Protein AF-A0A2N2YVK5-F1 (afdb_monomer_lite)

Sequence (95 aa):
MANLQTSYLGLNLKNPIVVSSSGLTSNLESIKKLEANGAAAVVLKSLFEEQILHEAGSMTVHSDYPEAEDYLKAYVTSNNVEKYLELITKAKESV

Structure (mmCIF, N/CA/C/O backbone):
data_AF-A0A2N2YVK5-F1
#
_entry.id   AF-A0A2N2YVK5-F1
#
loop_
_atom_site.group_PDB
_atom_site.id
_atom_site.type_symbol
_atom_site.label_atom_id
_atom_site.label_alt_id
_atom_site.label_comp_id
_atom_site.label_asym_id
_atom_site.label_entity_id
_atom_site.label_seq_id
_atom_site.pdbx_PDB_ins_code
_atom_site.Cartn_x
_atom_site.Cartn_y
_atom_site.Cartn_z
_atom_site.occupancy
_atom_site.B_iso_or_equiv
_atom_site.auth_seq_id
_atom_site.auth_comp_id
_atom_site.auth_asym_id
_atom_site.auth_atom_id
_atom_site.pdbx_PDB_model_num
ATOM 1 N N . MET A 1 1 ? -15.816 3.582 29.951 1.00 72.19 1 MET A N 1
ATOM 2 C CA . MET A 1 1 ? -15.072 3.902 28.710 1.00 72.19 1 MET A CA 1
ATOM 3 C C . MET A 1 1 ? -16.050 3.934 27.549 1.00 72.19 1 MET A C 1
ATOM 5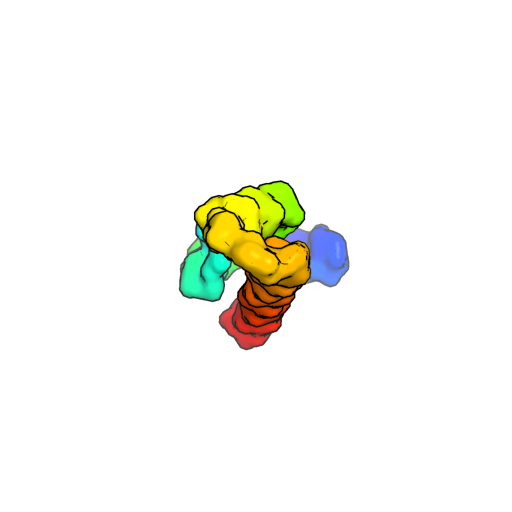 O O . MET A 1 1 ? -17.026 3.197 27.600 1.00 72.19 1 MET A O 1
ATOM 9 N N . ALA A 1 2 ? -15.822 4.792 26.555 1.00 89.12 2 ALA A N 1
ATOM 10 C CA . ALA A 1 2 ? -16.675 4.877 25.370 1.00 89.12 2 ALA A CA 1
ATOM 11 C C . ALA A 1 2 ? -16.396 3.711 24.406 1.00 89.12 2 ALA A C 1
ATOM 13 O O . ALA A 1 2 ? -15.243 3.312 24.245 1.00 89.12 2 ALA A O 1
ATOM 14 N N . ASN A 1 3 ? -17.441 3.178 23.768 1.00 94.69 3 ASN A N 1
ATOM 15 C CA . ASN A 1 3 ? -17.291 2.244 22.654 1.00 94.69 3 ASN A CA 1
ATOM 16 C C . ASN A 1 3 ? -16.838 3.027 21.412 1.00 94.69 3 ASN A C 1
ATOM 18 O O . ASN A 1 3 ? -17.512 3.975 21.017 1.00 94.69 3 ASN A O 1
ATOM 22 N N . LEU A 1 4 ? -15.704 2.641 20.824 1.00 96.50 4 LEU A N 1
ATOM 23 C CA . LEU A 1 4 ? -15.151 3.278 19.625 1.00 96.50 4 LEU A CA 1
ATOM 24 C C . LEU A 1 4 ? -15.451 2.500 18.336 1.00 96.50 4 LEU A C 1
ATOM 26 O O . LEU A 1 4 ? -15.061 2.950 17.263 1.00 96.50 4 LEU A O 1
ATOM 30 N N . GLN A 1 5 ? -16.124 1.352 18.417 1.00 97.19 5 GLN A N 1
ATOM 31 C CA . GLN A 1 5 ? -16.456 0.540 17.251 1.00 97.19 5 GLN A CA 1
ATOM 32 C C . GLN A 1 5 ? -17.239 1.361 16.216 1.00 97.19 5 GLN A C 1
ATOM 34 O O . GLN A 1 5 ? -18.166 2.092 16.562 1.00 97.19 5 GLN A O 1
ATOM 39 N N . THR A 1 6 ? -16.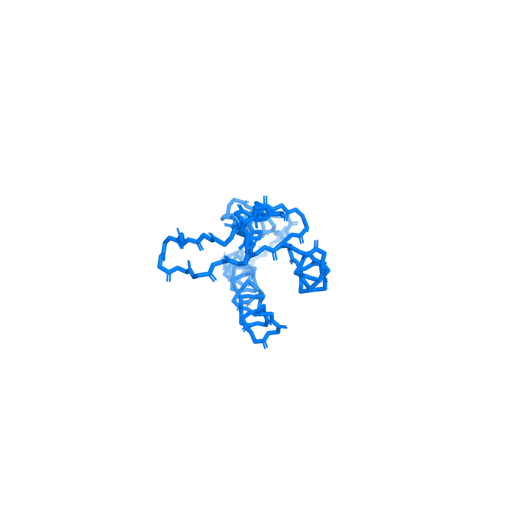868 1.236 14.943 1.00 96.88 6 THR A N 1
ATOM 40 C CA . THR A 1 6 ? -17.488 1.992 13.847 1.00 96.88 6 THR A CA 1
ATOM 41 C C . THR A 1 6 ? -17.706 1.114 12.620 1.00 96.88 6 THR A C 1
ATOM 43 O O . THR A 1 6 ? -17.049 0.084 12.459 1.00 96.88 6 THR A O 1
ATOM 46 N N . SER A 1 7 ? -18.625 1.526 11.749 1.00 97.50 7 SER A N 1
ATOM 47 C CA . SER A 1 7 ? -18.805 0.935 10.427 1.00 97.50 7 SER A CA 1
ATOM 48 C C . SER A 1 7 ? -18.368 1.938 9.366 1.00 97.50 7 SER A C 1
ATOM 50 O O . SER A 1 7 ? -18.802 3.090 9.383 1.00 97.50 7 SER A O 1
ATOM 52 N N . TYR A 1 8 ? -17.498 1.517 8.451 1.00 95.94 8 TYR A N 1
ATOM 53 C CA . TYR A 1 8 ? -16.980 2.370 7.385 1.00 95.94 8 TYR A CA 1
ATOM 54 C C . TYR A 1 8 ? -16.864 1.580 6.085 1.00 95.94 8 TYR A 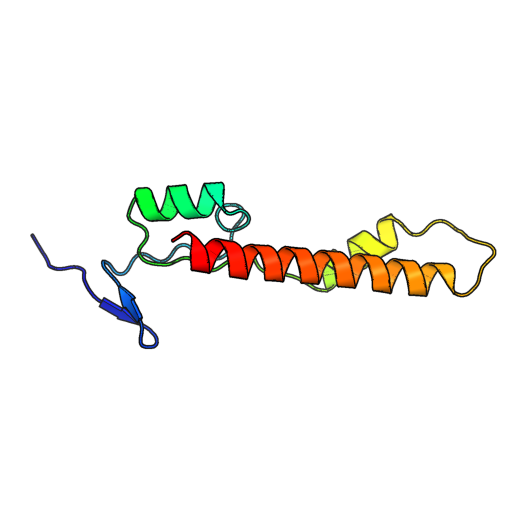C 1
ATOM 56 O O . TYR A 1 8 ? -16.212 0.542 6.053 1.00 95.94 8 TYR A O 1
ATOM 64 N N . LEU A 1 9 ? -17.511 2.058 5.016 1.00 94.88 9 LEU A N 1
ATOM 65 C CA . LEU A 1 9 ? -17.527 1.404 3.696 1.00 94.88 9 LEU A CA 1
ATOM 66 C C . LEU A 1 9 ? -17.902 -0.095 3.745 1.00 94.88 9 LEU A C 1
ATOM 68 O O . LEU A 1 9 ? -17.358 -0.907 3.003 1.00 94.88 9 LEU A O 1
ATOM 72 N N . GLY A 1 10 ? -18.819 -0.472 4.642 1.00 95.75 10 GLY A N 1
ATOM 73 C CA . GLY A 1 10 ? -19.239 -1.866 4.834 1.00 95.75 10 GLY A CA 1
ATOM 74 C C . GLY A 1 10 ? -18.296 -2.715 5.699 1.00 95.75 10 GLY A C 1
ATOM 75 O O . GLY A 1 10 ? -18.578 -3.890 5.918 1.00 95.75 10 GLY A O 1
ATOM 76 N N . LEU A 1 11 ? -17.210 -2.141 6.223 1.00 95.19 11 LEU A N 1
ATOM 77 C CA . LEU A 1 11 ? -16.298 -2.791 7.165 1.00 95.19 11 LEU A CA 1
ATOM 78 C C . LEU A 1 11 ? -16.708 -2.488 8.607 1.00 95.19 11 LEU A C 1
ATOM 80 O O . LEU A 1 11 ? -17.013 -1.343 8.938 1.00 95.19 11 LEU A O 1
ATOM 84 N N . ASN A 1 12 ? -16.653 -3.496 9.477 1.00 97.19 12 ASN A N 1
ATOM 85 C CA . ASN A 1 12 ? -16.812 -3.324 10.920 1.00 97.19 12 ASN A CA 1
ATOM 86 C C . ASN A 1 12 ? -15.432 -3.176 11.565 1.00 97.19 12 ASN A C 1
ATOM 88 O O . ASN A 1 12 ? -14.642 -4.117 11.567 1.00 97.19 12 ASN A O 1
ATOM 92 N N . LEU A 1 13 ? -15.146 -1.998 12.115 1.00 97.25 13 LEU A N 1
ATOM 93 C CA . LEU A 1 13 ? -13.835 -1.623 12.638 1.00 97.25 13 LEU A CA 1
ATOM 94 C C . LEU A 1 13 ? -13.859 -1.540 14.166 1.00 97.25 13 LEU A C 1
ATOM 96 O O . LEU A 1 13 ? -14.784 -0.973 14.748 1.00 97.25 13 LEU A O 1
ATOM 100 N N . LYS A 1 14 ? -12.807 -2.049 14.824 1.00 96.12 14 LYS A N 1
ATOM 101 C CA . LYS A 1 14 ? -12.666 -2.024 16.297 1.00 96.12 14 LYS A CA 1
ATOM 102 C C . LYS A 1 14 ? -12.591 -0.604 16.882 1.00 96.12 14 LYS A C 1
ATOM 104 O O . LYS A 1 14 ? -12.890 -0.408 18.056 1.00 96.12 14 LYS A O 1
ATOM 109 N N . ASN A 1 15 ? -12.177 0.371 16.075 1.00 97.44 15 ASN A N 1
ATOM 110 C CA . ASN A 1 15 ? -12.113 1.798 16.395 1.00 97.44 15 ASN A CA 1
ATOM 111 C C . ASN A 1 15 ? -12.069 2.625 15.081 1.00 97.44 15 ASN A C 1
ATOM 113 O O . ASN A 1 15 ? -11.926 2.026 14.014 1.00 97.44 15 ASN A O 1
ATOM 117 N N . PRO A 1 16 ? -12.181 3.970 15.099 1.00 97.00 16 PRO A N 1
ATOM 118 C CA . PRO A 1 16 ? -12.194 4.775 13.873 1.00 97.00 16 PRO A CA 1
ATOM 119 C C . PRO A 1 16 ? -10.794 5.121 13.333 1.00 97.00 16 PRO A C 1
ATOM 121 O O . PRO A 1 16 ? -10.675 5.981 12.463 1.00 97.00 16 PRO A O 1
ATOM 124 N N . ILE A 1 17 ? -9.720 4.513 13.851 1.00 97.50 17 ILE A N 1
ATOM 125 C CA . ILE A 1 17 ? -8.346 4.851 13.467 1.00 97.50 17 ILE A CA 1
ATOM 126 C C . ILE A 1 17 ? -7.953 4.064 12.218 1.00 97.50 17 ILE A C 1
ATOM 128 O O . ILE A 1 17 ? -7.799 2.840 12.251 1.00 97.50 17 ILE A O 1
ATOM 132 N N . VAL A 1 18 ? -7.729 4.797 11.129 1.00 97.81 18 VAL A N 1
ATOM 133 C CA . VAL A 1 18 ? -7.233 4.272 9.856 1.00 97.81 18 VAL A CA 1
ATOM 134 C C . VAL A 1 18 ? -5.884 4.910 9.545 1.00 97.81 18 VAL A C 1
ATOM 136 O O . VAL A 1 18 ? -5.758 6.135 9.547 1.00 97.81 18 VAL A O 1
ATOM 139 N N . VAL A 1 19 ? -4.867 4.095 9.266 1.00 98.12 19 VAL A N 1
ATOM 140 C CA . VAL A 1 19 ? -3.539 4.598 8.885 1.00 98.12 19 VAL A CA 1
ATOM 141 C C . VAL A 1 19 ? -3.531 4.906 7.393 1.00 98.12 19 VAL A C 1
ATOM 143 O O . VAL A 1 19 ? -3.782 4.025 6.574 1.00 98.12 19 VAL A O 1
ATOM 146 N N . SER A 1 20 ? -3.248 6.157 7.035 1.00 97.94 20 SER A N 1
ATOM 147 C CA . SER A 1 20 ? -3.217 6.598 5.637 1.00 97.94 20 SER A CA 1
ATOM 148 C C . SER A 1 20 ? -2.014 6.038 4.859 1.00 97.94 20 SER A C 1
ATOM 150 O O . SER A 1 20 ? -1.015 5.609 5.447 1.00 97.94 20 SER A O 1
ATOM 152 N N . SER A 1 21 ? -2.103 6.097 3.525 1.00 97.75 21 SER A N 1
ATOM 153 C CA . SER A 1 21 ? -1.032 5.725 2.592 1.00 97.75 21 SER A CA 1
ATOM 154 C C . SER A 1 21 ? 0.247 6.481 2.939 1.00 97.75 21 SER A C 1
ATOM 156 O O . SER A 1 21 ? 0.293 7.711 2.914 1.00 97.75 21 SER A O 1
ATOM 158 N N . SER A 1 22 ? 1.289 5.742 3.316 1.00 96.88 22 SER A N 1
ATOM 159 C CA . SER A 1 22 ? 2.571 6.304 3.742 1.00 96.88 22 SER A CA 1
ATOM 160 C C . SER A 1 22 ? 3.682 5.258 3.628 1.00 96.88 22 SER A C 1
ATOM 162 O O . SER A 1 22 ? 3.441 4.106 3.267 1.00 96.88 22 SER A O 1
ATOM 164 N N . GLY A 1 23 ? 4.917 5.631 3.974 1.00 96.12 23 GLY A N 1
ATOM 165 C CA . GLY A 1 23 ? 6.018 4.666 4.077 1.00 96.12 23 GLY A CA 1
ATOM 166 C C . GLY A 1 23 ? 5.733 3.525 5.065 1.00 96.12 23 GLY A C 1
ATOM 167 O O . GLY A 1 23 ? 6.210 2.412 4.862 1.00 96.12 23 GLY A O 1
ATOM 168 N N . LEU A 1 24 ? 4.895 3.760 6.081 1.00 96.56 24 LEU A N 1
ATOM 169 C CA . LEU A 1 24 ? 4.524 2.760 7.087 1.00 96.56 24 LEU A CA 1
ATOM 170 C C . LEU A 1 24 ? 3.585 1.675 6.542 1.00 96.56 24 LEU A C 1
ATOM 172 O O . LEU A 1 24 ? 3.463 0.615 7.147 1.00 96.56 24 LEU A O 1
ATOM 176 N N . THR A 1 25 ? 2.933 1.913 5.402 1.00 97.75 25 THR A N 1
ATOM 177 C CA . THR A 1 25 ? 1.997 0.966 4.774 1.00 97.75 25 THR A CA 1
ATOM 178 C C . THR A 1 25 ? 2.581 0.330 3.506 1.00 97.75 25 THR A C 1
ATOM 180 O O . THR A 1 25 ? 1.846 -0.169 2.655 1.00 97.75 25 THR A O 1
ATOM 183 N N . SER A 1 26 ? 3.914 0.360 3.369 1.00 96.81 26 SER A N 1
ATOM 184 C CA . SER A 1 26 ? 4.652 -0.114 2.186 1.00 96.81 26 SER A CA 1
ATOM 185 C C . SER A 1 26 ? 5.105 -1.574 2.250 1.00 96.81 26 SER A C 1
ATOM 187 O O . SER A 1 26 ? 5.492 -2.136 1.231 1.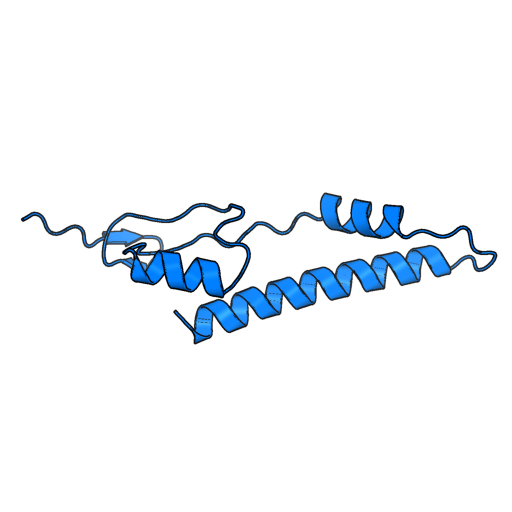00 96.81 26 SER A O 1
ATOM 189 N N . ASN A 1 27 ? 5.088 -2.195 3.431 1.00 97.19 27 ASN A N 1
ATOM 190 C CA . ASN A 1 27 ? 5.533 -3.573 3.625 1.00 97.19 27 ASN A CA 1
ATOM 191 C C . ASN A 1 27 ? 4.735 -4.270 4.730 1.00 97.19 27 ASN A C 1
ATOM 193 O O . ASN A 1 27 ? 4.198 -3.635 5.641 1.00 97.19 27 ASN A O 1
ATOM 197 N N . LEU A 1 28 ? 4.703 -5.599 4.654 1.00 97.62 28 LEU A N 1
ATOM 198 C CA . LEU A 1 28 ? 3.898 -6.448 5.527 1.00 97.62 28 LEU A CA 1
ATOM 199 C C . LEU A 1 28 ? 4.266 -6.324 7.011 1.00 97.62 28 LEU A C 1
ATOM 201 O O . LEU A 1 28 ? 3.384 -6.305 7.865 1.00 97.62 28 LEU A O 1
ATOM 205 N N . GLU A 1 29 ? 5.557 -6.246 7.330 1.00 97.69 29 GLU A N 1
ATOM 206 C CA . GLU A 1 29 ? 6.022 -6.178 8.719 1.00 97.69 29 GLU A CA 1
ATOM 207 C C . GLU A 1 29 ? 5.524 -4.904 9.412 1.00 97.69 29 GLU A C 1
ATOM 209 O O . GLU A 1 29 ? 5.046 -4.945 10.547 1.00 97.69 29 GLU A O 1
ATOM 214 N N . SER A 1 30 ? 5.576 -3.775 8.704 1.00 97.44 30 SER A N 1
ATOM 215 C CA . SER A 1 30 ? 5.073 -2.499 9.210 1.00 97.44 30 SER A CA 1
ATOM 216 C C . SER A 1 30 ? 3.553 -2.527 9.382 1.00 97.44 30 SER A C 1
ATOM 218 O O . SER A 1 30 ? 3.052 -2.082 10.412 1.00 97.44 30 SER A O 1
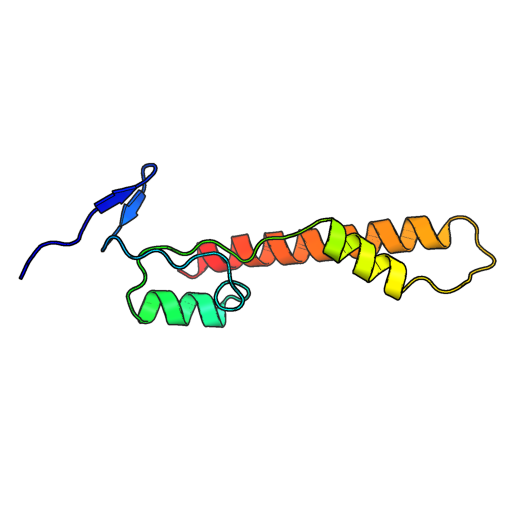ATOM 220 N N . ILE A 1 31 ? 2.818 -3.131 8.441 1.00 98.19 31 ILE A N 1
ATOM 221 C CA . ILE A 1 31 ? 1.357 -3.290 8.535 1.00 98.19 31 ILE A CA 1
ATOM 222 C C . ILE A 1 31 ? 0.968 -4.114 9.772 1.00 98.19 31 ILE A C 1
ATOM 224 O O . ILE A 1 31 ? 0.115 -3.681 10.545 1.00 98.19 31 ILE A O 1
ATOM 228 N N . LYS A 1 32 ? 1.646 -5.242 10.020 1.00 97.88 32 LYS A N 1
ATOM 229 C CA . LYS A 1 32 ? 1.437 -6.064 11.226 1.00 97.88 32 LYS A CA 1
ATOM 230 C C . LYS A 1 32 ? 1.684 -5.275 12.509 1.00 97.88 32 LYS A C 1
ATOM 232 O O . LYS A 1 32 ? 0.918 -5.372 13.461 1.00 97.88 32 LYS A O 1
ATOM 237 N N . LYS A 1 33 ? 2.735 -4.451 12.535 1.00 98.00 33 LYS A N 1
ATOM 238 C CA . LYS A 1 33 ? 3.019 -3.572 13.678 1.00 98.00 33 LYS A CA 1
ATOM 239 C C . LYS A 1 33 ? 1.898 -2.555 13.902 1.00 98.00 33 LYS A C 1
ATOM 241 O O . LYS A 1 33 ? 1.530 -2.330 15.050 1.00 98.00 33 LYS A O 1
ATOM 246 N N . LEU A 1 34 ? 1.345 -1.954 12.848 1.00 97.88 34 LEU A N 1
ATOM 247 C CA . LEU A 1 34 ? 0.231 -1.003 12.967 1.00 97.88 34 LEU A CA 1
ATOM 248 C C . LEU A 1 34 ? -1.028 -1.670 13.539 1.00 97.88 34 LEU A C 1
ATOM 250 O O . LEU A 1 34 ? -1.652 -1.124 14.450 1.00 97.88 34 LEU A O 1
ATOM 254 N N . GLU A 1 35 ? -1.371 -2.859 13.044 1.00 97.19 35 GLU A N 1
ATOM 255 C CA . GLU A 1 35 ? -2.514 -3.655 13.508 1.00 97.19 35 GLU A CA 1
ATOM 256 C C . GLU A 1 35 ? -2.377 -4.031 14.996 1.00 97.19 35 GLU A C 1
ATOM 258 O O . GLU A 1 35 ? -3.287 -3.741 15.789 1.00 97.19 35 GLU A O 1
ATOM 263 N N . ALA A 1 36 ? -1.192 -4.519 15.390 1.00 97.44 36 ALA A N 1
ATOM 264 C CA . ALA A 1 36 ? -0.836 -4.846 16.771 1.00 97.44 36 ALA A CA 1
ATOM 265 C C . ALA A 1 36 ? -0.858 -3.627 17.712 1.00 97.44 36 ALA A C 1
ATOM 267 O O . ALA A 1 36 ? -1.163 -3.761 18.896 1.00 97.44 36 ALA A O 1
ATOM 268 N N . ASN A 1 37 ? -0.583 -2.424 17.195 1.00 97.56 37 ASN A N 1
ATOM 269 C CA . ASN A 1 37 ? -0.678 -1.164 17.944 1.00 97.56 37 ASN A CA 1
ATOM 270 C C . ASN A 1 37 ? -2.085 -0.541 17.908 1.00 97.56 37 ASN A C 1
ATOM 272 O O . ASN A 1 37 ? -2.284 0.586 18.360 1.00 97.56 37 ASN A O 1
ATOM 276 N N . GLY A 1 38 ? -3.082 -1.271 17.406 1.00 96.38 38 GLY A N 1
ATOM 277 C CA . GLY A 1 38 ? -4.484 -0.895 17.536 1.00 96.38 38 GLY A CA 1
ATOM 278 C C . GLY A 1 38 ? -5.073 -0.146 16.345 1.00 96.38 38 GLY A C 1
ATOM 279 O O . GLY A 1 38 ? -6.240 0.236 16.436 1.00 96.38 38 GLY A O 1
ATOM 280 N N . ALA A 1 39 ? -4.355 0.015 15.228 1.00 97.44 39 ALA A N 1
ATOM 281 C CA . ALA A 1 39 ? -4.979 0.476 13.987 1.00 97.44 39 ALA A CA 1
ATOM 282 C C . ALA A 1 39 ? -6.124 -0.473 13.599 1.00 97.44 39 ALA A C 1
ATOM 284 O O . ALA A 1 39 ? -5.986 -1.695 13.706 1.00 97.44 39 ALA A O 1
ATOM 285 N N . ALA A 1 40 ? -7.267 0.077 13.193 1.00 97.44 40 ALA A N 1
ATOM 286 C CA . ALA A 1 40 ? -8.412 -0.728 12.776 1.00 97.44 40 ALA A CA 1
ATOM 287 C C . ALA A 1 40 ? -8.415 -1.016 11.270 1.00 97.44 40 ALA A C 1
ATOM 289 O O . ALA A 1 40 ? -8.980 -2.020 10.850 1.00 97.44 40 ALA A O 1
ATOM 290 N N . ALA A 1 41 ? -7.780 -0.158 10.472 1.00 97.31 41 ALA A N 1
ATOM 291 C CA . ALA A 1 41 ? -7.539 -0.386 9.053 1.00 97.31 41 ALA A CA 1
ATOM 292 C C . ALA A 1 41 ? -6.292 0.376 8.582 1.00 97.31 41 ALA A C 1
ATOM 294 O O . ALA A 1 41 ? -5.801 1.288 9.256 1.00 97.31 41 ALA A O 1
ATOM 295 N N . VAL A 1 42 ? -5.801 0.024 7.395 1.00 97.56 42 VAL A N 1
ATOM 296 C CA . VAL A 1 42 ? -4.702 0.720 6.718 1.00 97.56 42 VAL A CA 1
ATOM 297 C C . VAL A 1 42 ? -5.058 0.979 5.258 1.00 97.56 42 VAL A C 1
ATOM 299 O O . VAL A 1 42 ? -5.775 0.200 4.634 1.00 97.56 42 VAL A O 1
ATOM 302 N N . VAL A 1 43 ? -4.514 2.054 4.700 1.00 97.75 43 VAL A N 1
ATOM 303 C CA . VAL A 1 43 ? -4.482 2.305 3.259 1.00 97.75 43 VAL A CA 1
ATOM 304 C C . VAL A 1 43 ? -3.074 1.976 2.776 1.00 97.75 43 VAL A C 1
ATOM 306 O O . VAL A 1 43 ? -2.099 2.572 3.242 1.00 97.75 43 VAL A O 1
ATOM 309 N N . LEU A 1 44 ? -2.950 1.004 1.872 1.00 98.00 44 LEU A N 1
ATOM 310 C CA . LEU A 1 44 ? -1.650 0.572 1.352 1.00 98.00 44 LEU A CA 1
ATOM 311 C C . LEU A 1 44 ? -0.929 1.713 0.630 1.00 98.00 44 LEU A C 1
ATOM 313 O O . LEU A 1 44 ? -1.566 2.605 0.064 1.00 98.00 44 LEU A O 1
ATOM 317 N N . LYS A 1 45 ? 0.408 1.667 0.642 1.00 97.56 45 LYS A N 1
ATOM 318 C CA . LYS A 1 45 ? 1.239 2.646 -0.063 1.00 97.56 45 LYS A CA 1
ATOM 319 C C . LYS A 1 45 ? 0.820 2.716 -1.531 1.00 97.56 45 LYS A C 1
ATOM 321 O O . LYS A 1 45 ? 0.755 1.703 -2.213 1.00 97.56 45 LYS A O 1
ATOM 326 N N . SER A 1 46 ? 0.563 3.924 -2.014 1.00 97.44 46 SER A N 1
ATOM 327 C CA . SER A 1 46 ? 0.136 4.153 -3.395 1.00 97.44 46 SER A CA 1
ATOM 328 C C . SER A 1 46 ? 1.211 3.722 -4.398 1.00 97.44 46 SER A C 1
ATOM 330 O O . SER A 1 46 ? 2.393 4.034 -4.191 1.00 97.44 46 SER A O 1
ATOM 332 N N . LEU A 1 47 ? 0.769 3.065 -5.472 1.00 96.50 47 LEU A N 1
ATOM 333 C CA . LEU A 1 47 ? 1.536 2.779 -6.683 1.00 96.50 47 LEU A CA 1
ATOM 334 C C . LEU A 1 47 ? 1.278 3.904 -7.696 1.00 96.50 47 LEU A C 1
ATOM 336 O O . LEU A 1 47 ? 0.121 4.202 -7.985 1.00 96.50 47 LEU A O 1
ATOM 340 N N . PHE A 1 48 ? 2.338 4.536 -8.198 1.00 96.81 48 PHE A N 1
ATOM 341 C CA . PHE A 1 48 ? 2.253 5.672 -9.119 1.00 96.81 48 PHE A CA 1
ATOM 342 C C . PHE A 1 48 ? 2.970 5.340 -10.427 1.00 96.81 48 PHE A C 1
ATOM 344 O O . PHE A 1 48 ? 4.122 4.904 -10.406 1.00 96.81 48 PHE A O 1
ATOM 351 N N . GLU A 1 49 ? 2.301 5.560 -11.557 1.00 96.12 49 GLU A N 1
ATOM 352 C CA . GLU A 1 49 ? 2.849 5.273 -12.886 1.00 96.12 49 GLU A CA 1
ATOM 353 C C . GLU A 1 49 ? 4.110 6.100 -13.154 1.00 96.12 49 GLU A C 1
ATOM 355 O O . GLU A 1 49 ? 5.104 5.586 -13.655 1.00 96.12 49 GLU A O 1
ATOM 360 N N . GLU A 1 50 ? 4.129 7.357 -12.724 1.00 96.75 50 GLU A N 1
ATOM 361 C CA . GLU A 1 50 ? 5.253 8.271 -12.901 1.00 96.75 50 GLU A CA 1
ATOM 362 C C . GLU A 1 50 ? 6.518 7.758 -12.206 1.00 96.75 50 GLU A C 1
ATOM 364 O O . GLU A 1 50 ? 7.621 7.944 -12.718 1.00 96.75 50 GLU A O 1
ATOM 369 N N . GLN A 1 51 ? 6.371 7.071 -11.067 1.00 95.31 51 GLN A N 1
ATOM 37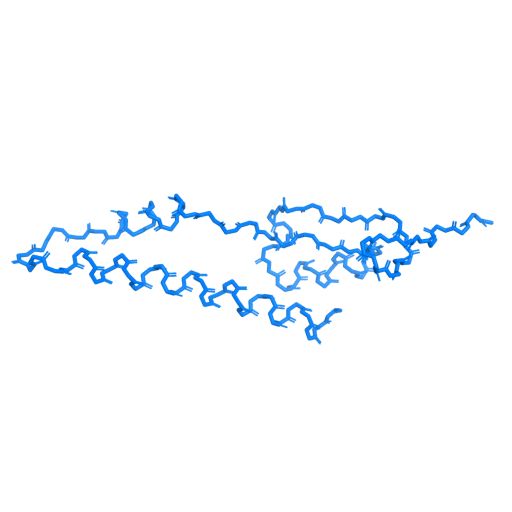0 C CA . GLN A 1 51 ? 7.500 6.450 -10.374 1.00 95.31 51 GLN A CA 1
ATOM 371 C C . GLN A 1 51 ? 8.040 5.250 -11.154 1.00 95.31 51 GLN A C 1
ATOM 373 O O . GLN A 1 51 ? 9.253 5.118 -11.285 1.00 95.31 51 GLN A O 1
ATOM 378 N N . ILE A 1 52 ? 7.155 4.421 -11.713 1.00 95.69 52 ILE A N 1
ATOM 379 C CA . ILE A 1 52 ? 7.525 3.264 -12.541 1.00 95.69 52 ILE A CA 1
ATOM 380 C C . ILE A 1 52 ? 8.236 3.726 -13.819 1.00 95.69 52 ILE A C 1
ATOM 382 O O . ILE A 1 52 ? 9.274 3.183 -14.191 1.00 95.69 52 ILE A O 1
ATOM 386 N N . LEU A 1 53 ? 7.700 4.750 -14.487 1.00 93.44 53 LEU A N 1
ATOM 387 C CA . LEU A 1 53 ? 8.293 5.320 -15.697 1.00 93.44 53 LEU A CA 1
ATOM 388 C C . LEU A 1 53 ? 9.651 5.961 -15.412 1.00 93.44 53 LEU A C 1
ATOM 390 O O . LEU A 1 53 ? 10.582 5.798 -16.199 1.00 93.44 53 LEU A O 1
ATOM 394 N N . HIS A 1 54 ? 9.774 6.663 -14.285 1.00 94.75 54 HIS A N 1
ATOM 395 C CA . HIS A 1 54 ? 11.045 7.226 -13.848 1.00 94.75 54 HIS A CA 1
ATOM 396 C C . HIS A 1 54 ? 12.076 6.131 -13.549 1.00 94.75 54 HIS A C 1
ATOM 398 O O . HIS A 1 54 ? 13.222 6.239 -13.978 1.00 94.75 54 HIS A O 1
ATOM 404 N N . GLU A 1 55 ? 11.666 5.057 -12.872 1.00 93.69 55 GLU A N 1
ATOM 405 C CA . GLU A 1 55 ? 12.509 3.893 -12.602 1.00 93.69 55 GLU A CA 1
ATOM 406 C C . GLU A 1 55 ? 12.993 3.245 -13.913 1.00 93.69 55 GLU A C 1
ATOM 408 O O . GLU A 1 55 ? 14.196 3.044 -14.089 1.00 93.69 55 GLU A O 1
ATOM 413 N N . ALA A 1 56 ? 12.092 3.003 -14.871 1.00 91.88 56 ALA A N 1
ATOM 414 C CA . ALA A 1 56 ? 12.446 2.459 -16.181 1.00 91.88 56 ALA A CA 1
ATOM 415 C C . ALA A 1 56 ? 13.429 3.368 -16.934 1.00 91.88 56 ALA A C 1
ATOM 417 O O . ALA A 1 56 ? 14.464 2.895 -17.395 1.00 91.88 56 ALA A O 1
ATOM 418 N N . GLY A 1 57 ? 13.156 4.677 -16.984 1.00 90.12 57 GLY A N 1
ATOM 419 C CA . GLY A 1 57 ? 14.031 5.656 -17.632 1.00 90.12 57 GLY A CA 1
ATOM 420 C C . GLY A 1 57 ? 15.405 5.783 -16.967 1.00 90.12 57 GLY A C 1
ATOM 421 O O . GLY A 1 57 ? 16.396 6.025 -17.649 1.00 90.12 57 GLY A O 1
ATOM 422 N N . SER A 1 58 ? 15.492 5.575 -15.649 1.00 89.75 58 SER A N 1
ATOM 423 C CA . SER A 1 58 ? 16.768 5.557 -14.918 1.00 89.75 58 SER A CA 1
ATOM 424 C C . SER A 1 58 ? 17.629 4.329 -15.231 1.00 89.75 58 SER A C 1
ATOM 426 O O . SER A 1 58 ? 18.848 4.374 -15.070 1.00 89.75 58 SER A O 1
ATOM 428 N N . MET A 1 59 ? 16.997 3.243 -15.688 1.00 85.69 59 MET A N 1
ATOM 429 C CA . MET A 1 59 ? 17.654 2.004 -16.104 1.00 85.69 59 MET A CA 1
ATOM 430 C C . MET A 1 59 ? 17.910 1.938 -17.610 1.00 85.69 59 MET A C 1
ATOM 432 O O . MET A 1 59 ? 18.573 1.002 -18.059 1.00 85.69 59 MET A O 1
ATOM 436 N N . THR A 1 60 ? 17.398 2.891 -18.394 1.00 79.56 60 THR A N 1
ATOM 437 C CA . THR A 1 60 ? 17.624 2.928 -19.838 1.00 79.56 60 THR A CA 1
ATOM 438 C C . THR A 1 60 ? 19.117 3.039 -20.121 1.00 79.56 60 THR A C 1
ATOM 440 O O . THR A 1 60 ? 19.766 4.039 -19.815 1.00 79.56 60 THR A O 1
ATOM 443 N N . VAL A 1 61 ? 19.660 1.995 -20.738 1.00 75.44 61 VAL A N 1
ATOM 444 C CA . VAL A 1 61 ? 21.016 1.984 -21.279 1.00 75.44 61 VAL A CA 1
ATOM 445 C C . VAL A 1 61 ? 20.900 2.225 -22.774 1.00 75.44 61 VAL A C 1
ATOM 447 O O . VAL A 1 61 ? 20.095 1.571 -23.434 1.00 75.44 61 VAL A O 1
ATOM 450 N N . HIS A 1 62 ? 21.701 3.147 -23.311 1.00 73.31 62 HIS A N 1
ATOM 451 C CA . HIS A 1 62 ? 21.750 3.368 -24.753 1.00 73.31 62 HIS A CA 1
ATOM 452 C C . HIS A 1 62 ? 22.136 2.052 -25.438 1.00 73.31 62 HIS A C 1
ATOM 454 O O . HIS A 1 62 ? 23.195 1.486 -25.159 1.00 73.31 62 HIS A O 1
ATOM 460 N N . SER A 1 63 ? 21.230 1.540 -26.263 1.00 76.38 63 SER A N 1
ATOM 461 C CA . SER A 1 63 ? 21.328 0.228 -26.885 1.00 76.38 63 SER A CA 1
ATOM 462 C C . SER A 1 63 ? 21.153 0.375 -28.388 1.00 76.38 63 SER A C 1
ATOM 464 O O . SER A 1 63 ? 20.295 1.132 -28.833 1.00 76.38 63 SER A O 1
ATOM 466 N N . ASP A 1 64 ? 21.923 -0.384 -29.166 1.00 82.25 64 ASP A N 1
ATOM 467 C CA . ASP A 1 64 ? 21.771 -0.442 -30.627 1.00 82.25 64 ASP A CA 1
ATOM 468 C C . ASP A 1 64 ? 20.510 -1.226 -31.056 1.00 82.25 64 ASP A C 1
ATOM 470 O O . ASP A 1 64 ? 20.229 -1.355 -32.247 1.00 82.25 64 ASP A O 1
ATOM 474 N N . TYR A 1 65 ? 19.754 -1.765 -30.091 1.00 84.06 65 TYR A N 1
ATOM 475 C CA . TYR A 1 65 ? 18.512 -2.502 -30.306 1.00 84.06 65 TYR A CA 1
ATOM 476 C C . TYR A 1 65 ? 17.295 -1.574 -30.143 1.00 84.06 65 TYR A C 1
ATOM 478 O O . TYR A 1 65 ? 17.028 -1.137 -29.018 1.00 84.06 65 TYR A O 1
ATOM 486 N N . PRO A 1 66 ? 16.528 -1.305 -31.217 1.00 79.75 66 PRO A N 1
ATOM 487 C CA . PRO A 1 66 ? 15.400 -0.370 -31.195 1.00 79.75 66 PRO A CA 1
ATOM 488 C C . PRO A 1 66 ? 14.325 -0.693 -30.145 1.00 79.75 66 PRO A C 1
ATOM 490 O O . PRO A 1 66 ? 13.710 0.214 -29.598 1.00 79.75 66 PRO A O 1
ATOM 493 N N . GLU A 1 67 ? 14.107 -1.974 -29.843 1.00 88.19 67 GLU A N 1
ATOM 494 C CA . GLU A 1 67 ? 13.048 -2.452 -28.946 1.00 88.19 67 GLU A CA 1
ATOM 495 C C . GLU A 1 67 ? 13.496 -2.616 -27.481 1.00 88.19 67 GLU A C 1
ATOM 497 O O . GLU A 1 67 ? 12.691 -2.984 -26.620 1.00 88.19 67 GLU A O 1
ATOM 502 N N . ALA A 1 68 ? 14.775 -2.380 -27.167 1.00 88.31 68 ALA A N 1
ATOM 503 C CA . ALA A 1 68 ? 15.309 -2.616 -25.824 1.00 88.31 68 ALA A CA 1
ATOM 504 C C . ALA A 1 68 ? 14.648 -1.725 -24.759 1.00 88.31 68 ALA A C 1
ATOM 506 O O . ALA A 1 68 ? 14.374 -2.189 -23.649 1.00 88.31 68 ALA A O 1
ATOM 507 N N . GLU A 1 69 ? 14.363 -0.465 -25.098 1.00 86.94 69 GLU A N 1
ATOM 508 C CA . GLU A 1 69 ? 13.703 0.483 -24.193 1.00 86.94 69 GLU A CA 1
ATOM 509 C C . GLU A 1 69 ? 12.263 0.061 -23.880 1.00 86.94 69 GLU A C 1
ATOM 511 O O . GLU A 1 69 ? 11.852 0.059 -22.715 1.00 86.94 69 GLU A O 1
ATOM 516 N N . ASP A 1 70 ? 11.517 -0.369 -24.901 1.00 89.88 70 ASP A N 1
ATOM 517 C CA . ASP A 1 70 ? 10.141 -0.846 -24.753 1.00 89.88 70 ASP A CA 1
ATOM 518 C C . ASP A 1 70 ? 10.081 -2.105 -23.883 1.00 89.88 70 ASP A C 1
ATOM 520 O O . ASP A 1 70 ? 9.251 -2.202 -22.973 1.00 89.88 70 ASP A O 1
ATOM 524 N N . TYR A 1 71 ? 11.000 -3.050 -24.111 1.00 91.25 71 TYR A N 1
ATOM 525 C CA . TYR A 1 71 ? 11.100 -4.260 -23.301 1.00 91.25 71 TYR A CA 1
ATOM 526 C C . TYR A 1 71 ? 11.413 -3.939 -21.835 1.00 91.25 71 TYR A C 1
ATOM 528 O O . TYR A 1 71 ? 10.741 -4.443 -20.932 1.00 91.25 71 TYR A O 1
ATOM 536 N N . LEU A 1 72 ? 12.398 -3.070 -21.583 1.00 91.81 72 LEU A N 1
ATOM 537 C CA . LEU A 1 72 ? 12.766 -2.654 -20.231 1.00 91.81 72 LEU A CA 1
ATOM 538 C C . LEU A 1 72 ? 11.584 -1.991 -19.516 1.00 91.81 72 LEU A C 1
ATOM 540 O O . LEU A 1 72 ? 11.269 -2.344 -18.379 1.00 91.81 72 LEU A O 1
ATOM 544 N N . LYS A 1 73 ? 10.892 -1.069 -20.188 1.00 92.44 73 LYS A N 1
ATOM 545 C CA . LYS A 1 73 ? 9.720 -0.384 -19.640 1.00 92.44 73 LYS A CA 1
ATOM 546 C C . LYS A 1 73 ? 8.600 -1.363 -19.288 1.00 92.44 73 LYS A C 1
ATOM 548 O O . LYS A 1 73 ? 8.037 -1.278 -18.192 1.00 92.44 73 LYS A O 1
ATOM 553 N N . ALA A 1 74 ? 8.294 -2.311 -20.175 1.00 94.31 74 ALA A N 1
ATOM 554 C CA . ALA A 1 74 ? 7.296 -3.348 -19.921 1.00 94.31 74 ALA A CA 1
ATOM 555 C C . ALA A 1 74 ? 7.692 -4.246 -18.737 1.00 94.31 74 ALA A C 1
ATOM 557 O O . ALA A 1 74 ? 6.858 -4.542 -17.875 1.00 94.31 74 ALA A O 1
ATOM 558 N N . TYR A 1 75 ? 8.969 -4.627 -18.652 1.00 94.88 75 TYR A N 1
ATOM 559 C CA . TYR A 1 75 ? 9.508 -5.444 -17.567 1.00 94.88 75 TYR A CA 1
ATOM 560 C C . TYR A 1 75 ? 9.422 -4.737 -16.207 1.00 94.88 75 TYR A C 1
ATOM 562 O O . TYR A 1 75 ? 8.871 -5.292 -15.254 1.00 94.88 75 TYR A O 1
ATOM 570 N N . VAL A 1 76 ? 9.901 -3.491 -16.116 1.00 95.44 76 VAL A N 1
ATOM 571 C CA . VAL A 1 76 ? 9.869 -2.691 -14.878 1.00 95.44 76 VAL A CA 1
ATOM 572 C C . VAL A 1 76 ? 8.432 -2.457 -14.416 1.00 95.44 76 VAL A C 1
ATOM 574 O O . VAL A 1 76 ? 8.138 -2.591 -13.226 1.00 95.44 76 VAL A O 1
ATOM 577 N N . THR A 1 77 ? 7.520 -2.180 -15.351 1.00 95.94 77 THR A N 1
ATOM 578 C CA . THR A 1 77 ? 6.091 -2.020 -15.051 1.00 95.94 77 THR A CA 1
ATOM 579 C C . THR A 1 77 ? 5.493 -3.303 -14.488 1.00 95.94 77 THR A C 1
ATOM 581 O O . THR A 1 77 ? 4.880 -3.276 -13.421 1.00 95.94 77 THR A O 1
ATOM 584 N N . SER A 1 78 ? 5.720 -4.435 -15.158 1.00 97.19 78 SER A N 1
ATOM 585 C CA . SER A 1 78 ? 5.181 -5.735 -14.742 1.00 97.19 78 SER A CA 1
ATOM 586 C C . SER A 1 78 ? 5.667 -6.122 -13.343 1.00 97.19 78 SER A C 1
ATOM 588 O O . SER A 1 78 ? 4.857 -6.457 -12.484 1.00 97.19 78 SER A O 1
ATOM 590 N N . ASN A 1 79 ? 6.967 -5.970 -13.077 1.00 97.06 79 ASN A N 1
ATOM 591 C CA . ASN A 1 79 ? 7.575 -6.262 -11.778 1.00 97.06 79 ASN A CA 1
ATOM 592 C C . ASN A 1 79 ? 7.017 -5.379 -10.645 1.00 97.06 79 ASN A C 1
ATOM 594 O O . ASN A 1 79 ? 6.777 -5.858 -9.539 1.00 97.06 79 ASN A O 1
ATOM 598 N N . ASN A 1 80 ? 6.794 -4.086 -10.900 1.00 97.12 80 ASN A N 1
ATOM 599 C CA . ASN A 1 80 ? 6.212 -3.178 -9.908 1.00 97.12 80 ASN A CA 1
ATOM 600 C C . ASN A 1 80 ? 4.752 -3.526 -9.585 1.00 97.12 80 ASN A C 1
ATOM 602 O O . ASN A 1 80 ? 4.364 -3.542 -8.414 1.00 97.12 80 ASN A O 1
ATOM 606 N N . VAL A 1 81 ? 3.950 -3.842 -10.606 1.00 97.50 81 VAL A N 1
ATOM 607 C CA . VAL A 1 81 ? 2.556 -4.275 -10.428 1.00 97.50 81 VAL A CA 1
ATOM 608 C C . VAL A 1 81 ? 2.493 -5.604 -9.677 1.00 97.50 81 VAL A C 1
ATOM 610 O O . VAL A 1 81 ? 1.713 -5.733 -8.736 1.00 97.50 81 VAL A O 1
ATOM 613 N N . GLU A 1 82 ? 3.340 -6.570 -10.033 1.00 98.12 82 GLU A N 1
ATOM 614 C CA . GLU A 1 82 ? 3.393 -7.880 -9.382 1.00 98.12 82 GLU A CA 1
ATOM 615 C C . GLU A 1 82 ? 3.736 -7.761 -7.892 1.00 98.12 82 GLU A C 1
ATOM 617 O O . GLU A 1 82 ? 2.995 -8.268 -7.051 1.00 98.12 82 GLU A O 1
ATOM 622 N N . LYS A 1 83 ? 4.776 -6.991 -7.542 1.00 97.00 83 LYS A N 1
ATOM 623 C CA . LYS A 1 83 ? 5.127 -6.703 -6.139 1.00 97.00 83 LYS A CA 1
ATOM 624 C C . LYS A 1 83 ? 3.976 -6.055 -5.368 1.00 97.00 83 LYS A C 1
ATOM 626 O O . LYS A 1 83 ? 3.773 -6.348 -4.189 1.00 97.00 83 LYS A O 1
ATOM 631 N N . TYR A 1 84 ? 3.217 -5.166 -6.010 1.00 97.81 84 TYR A N 1
ATOM 632 C CA . TYR A 1 84 ? 2.069 -4.523 -5.374 1.00 97.81 84 TYR A CA 1
ATOM 633 C C . TYR A 1 84 ? 0.916 -5.508 -5.125 1.00 97.81 84 TYR A C 1
ATOM 635 O O . TYR A 1 84 ? 0.340 -5.524 -4.036 1.00 97.81 84 TYR A O 1
ATOM 643 N N . LEU A 1 85 ? 0.613 -6.375 -6.096 1.00 98.06 85 LEU A N 1
ATOM 644 C CA . LEU A 1 85 ? -0.376 -7.447 -5.940 1.00 98.06 85 LEU A CA 1
ATOM 645 C C . LEU A 1 85 ? 0.044 -8.459 -4.866 1.00 98.06 85 LEU A C 1
ATOM 647 O O . LEU A 1 85 ? -0.792 -8.910 -4.080 1.00 98.06 85 LEU A O 1
ATOM 651 N N . GLU A 1 86 ? 1.336 -8.774 -4.782 1.00 97.94 86 GLU A N 1
ATOM 652 C CA . GLU A 1 86 ? 1.898 -9.617 -3.730 1.00 97.94 86 GLU A CA 1
ATOM 653 C C . GLU A 1 86 ? 1.716 -8.974 -2.348 1.00 97.94 86 GLU A C 1
ATOM 655 O O . GLU A 1 86 ? 1.276 -9.644 -1.412 1.00 97.94 86 GLU A O 1
ATOM 660 N N . LEU A 1 87 ? 1.979 -7.667 -2.216 1.00 97.69 87 LEU A N 1
ATOM 661 C CA . LEU A 1 87 ? 1.734 -6.926 -0.976 1.00 97.69 87 LEU A CA 1
ATOM 662 C C . LEU A 1 87 ? 0.255 -6.976 -0.573 1.00 97.69 87 LEU A C 1
ATOM 664 O O . LEU A 1 87 ? -0.034 -7.251 0.591 1.00 97.69 87 LEU A O 1
ATOM 668 N N . ILE A 1 88 ? -0.673 -6.745 -1.510 1.00 97.75 88 ILE A N 1
ATOM 669 C CA . ILE A 1 88 ? -2.122 -6.832 -1.253 1.00 97.75 88 ILE A CA 1
ATOM 670 C C . ILE A 1 88 ? -2.491 -8.228 -0.748 1.00 97.75 88 ILE A C 1
ATOM 672 O O . ILE A 1 88 ? -3.175 -8.358 0.270 1.00 97.75 88 ILE A O 1
ATOM 676 N N . THR A 1 89 ? -2.030 -9.263 -1.450 1.00 98.19 89 THR A N 1
ATOM 677 C CA . THR A 1 89 ? -2.342 -10.664 -1.144 1.00 98.19 89 THR A CA 1
ATOM 678 C C . THR A 1 89 ? -1.828 -11.032 0.243 1.00 98.19 89 THR A C 1
ATOM 680 O O . THR A 1 89 ? -2.606 -11.421 1.112 1.00 98.19 89 THR A O 1
ATOM 683 N N . LYS A 1 90 ? -0.538 -10.790 0.499 1.00 97.75 90 LYS A N 1
ATOM 684 C CA . LYS A 1 90 ? 0.096 -11.102 1.783 1.00 97.75 90 LYS A CA 1
ATOM 685 C C . LYS A 1 90 ? -0.486 -10.304 2.941 1.00 97.75 90 LYS A C 1
ATOM 687 O O . LYS A 1 90 ? -0.593 -10.844 4.039 1.00 97.75 90 LYS A O 1
ATOM 692 N N . ALA A 1 91 ? -0.840 -9.035 2.724 1.00 97.00 91 ALA A N 1
ATOM 693 C CA . ALA A 1 91 ? -1.499 -8.227 3.744 1.00 97.00 91 ALA A CA 1
ATOM 694 C C . ALA A 1 91 ? -2.850 -8.845 4.116 1.00 97.00 91 ALA A C 1
ATOM 696 O O . ALA A 1 91 ? -3.077 -9.120 5.286 1.00 97.00 91 ALA A O 1
ATOM 697 N N . LYS A 1 92 ? -3.695 -9.158 3.130 1.00 95.88 92 LYS A N 1
ATOM 698 C CA . LYS A 1 92 ? -5.024 -9.739 3.365 1.00 95.88 92 LYS A CA 1
ATOM 699 C C . LYS A 1 92 ? -4.995 -11.116 4.040 1.00 95.88 92 LYS A C 1
ATOM 701 O O . LYS A 1 92 ? -5.930 -11.459 4.750 1.00 95.88 92 LYS A O 1
ATOM 706 N N . GLU A 1 93 ? -3.964 -11.918 3.793 1.00 97.00 93 GLU A N 1
ATOM 707 C CA . GLU A 1 93 ? -3.801 -13.234 4.432 1.00 97.00 93 GLU A CA 1
ATOM 708 C C . GLU A 1 93 ? -3.287 -13.149 5.874 1.00 97.00 93 GLU A C 1
ATOM 710 O O . GLU A 1 93 ? -3.465 -14.082 6.654 1.00 97.00 93 GLU A O 1
ATOM 715 N N . SER A 1 94 ? -2.590 -12.065 6.215 1.00 93.75 94 SER A N 1
ATOM 716 C CA . SER A 1 94 ? -1.793 -11.976 7.439 1.00 93.75 94 SER A CA 1
ATOM 717 C C . SER A 1 94 ? -2.393 -11.121 8.550 1.00 93.75 94 SER A C 1
ATOM 719 O O . SER A 1 94 ? -1.914 -11.239 9.681 1.00 93.75 94 SER A O 1
ATOM 721 N N . VAL A 1 95 ? -3.314 -10.212 8.227 1.00 88.19 95 VAL A N 1
ATOM 722 C CA . VAL A 1 95 ? -3.952 -9.273 9.165 1.00 88.19 95 VAL A CA 1
ATOM 723 C C . VAL A 1 95 ? -5.455 -9.199 8.947 1.00 88.19 95 VAL A C 1
ATOM 725 O O . VAL A 1 95 ? -5.899 -9.410 7.797 1.00 88.19 95 VAL A O 1
#

pLDDT: mean 94.24, std 5.81, range [72.19, 98.19]

Foldseek 3Di:
DDQQWDADPNDTFSHPAEAEADPLQAAQVSLVVCVVVRHRYYDHHDDDLVVLVVVLVVPDDDDPDPCPSVVSSVVSVVVSVVSVVVRVVSNVVPD

Radius of gyration: 18.59 Å; chains: 1; bounding box: 41×22×60 Å

Secondary structure (DSSP, 8-state):
-----EEETTEEESSS-EEPSSGGGSSHHHHHHHHHTT-SEEPPPPP-HHHHHHHHHHH----S-TTHHHHHHHHHHHHHHHHHHHHHHHHHHH-